Protein AF-A0A7X8D719-F1 (afdb_monomer_lite)

Foldseek 3Di:
DDDDDDDPDDDWDEEEQDPDPDPVVSVVVVVVVVVVTHPYYHYDD

pLDDT: mean 92.59, std 8.51, range [57.47, 98.5]

Sequence (45 aa):
MTASLPLRFPRGLYGITPEWEDTARLLDAIRAAYDGGMQVLQWRR

Radius of gyration: 14.2 Å; chains: 1; bounding box: 35×19×38 Å

Secondary structure (DSSP, 8-state):
--PPPPPSS-SSEEEE----S-HHHHHHHHHHHHHTTEEEEE---

Structure (mmCIF, N/CA/C/O backbone):
data_AF-A0A7X8D719-F1
#
_entry.id   AF-A0A7X8D719-F1
#
loop_
_atom_site.group_PDB
_atom_site.id
_atom_site.type_symbol
_atom_site.label_atom_id
_atom_site.label_alt_id
_atom_site.label_comp_id
_atom_site.label_asym_id
_atom_site.label_entity_id
_atom_site.label_seq_id
_atom_site.pdbx_PDB_ins_code
_atom_site.Cartn_x
_atom_site.Cartn_y
_atom_site.Cartn_z
_atom_site.occupancy
_atom_site.B_iso_or_equiv
_atom_site.auth_seq_id
_atom_site.auth_comp_id
_atom_site.auth_asym_id
_atom_site.auth_atom_id
_atom_site.pdbx_PDB_model_num
ATOM 1 N N . MET A 1 1 ? -21.654 11.858 27.486 1.00 57.47 1 MET A N 1
ATOM 2 C CA . MET A 1 1 ? -21.306 11.681 26.060 1.00 57.47 1 MET A CA 1
ATOM 3 C C . MET A 1 1 ? -19.978 12.380 25.824 1.00 57.47 1 MET A C 1
ATOM 5 O O . MET A 1 1 ? -19.954 13.601 25.787 1.00 57.47 1 MET A O 1
ATOM 9 N N . THR A 1 2 ? -18.863 11.656 25.779 1.00 64.62 2 THR A N 1
ATOM 10 C CA . THR A 1 2 ? -17.562 12.248 25.435 1.00 64.62 2 THR A CA 1
ATOM 11 C C . THR A 1 2 ? -17.436 12.269 23.917 1.00 64.62 2 THR A C 1
ATOM 13 O O . THR A 1 2 ? -17.440 11.223 23.275 1.00 64.62 2 THR A O 1
ATOM 16 N N . ALA A 1 3 ? -17.388 13.462 23.326 1.00 76.50 3 ALA A N 1
ATOM 17 C CA . ALA A 1 3 ? -17.122 13.602 21.901 1.00 76.50 3 ALA A CA 1
ATOM 18 C C . ALA A 1 3 ? -15.682 13.147 21.612 1.00 76.50 3 ALA A C 1
ATOM 20 O O . ALA A 1 3 ? -14.742 13.595 22.270 1.00 76.50 3 ALA A O 1
ATOM 21 N N . SER A 1 4 ? -15.504 12.243 20.648 1.00 82.31 4 SER A N 1
ATOM 22 C CA . SER A 1 4 ? -14.179 11.837 20.180 1.00 82.31 4 SER A CA 1
ATOM 23 C C . SER A 1 4 ? -13.573 12.952 19.335 1.00 82.31 4 SER A C 1
ATOM 25 O O . SER A 1 4 ? -14.149 13.338 18.316 1.00 82.31 4 SER A O 1
ATOM 27 N N . LEU A 1 5 ? -12.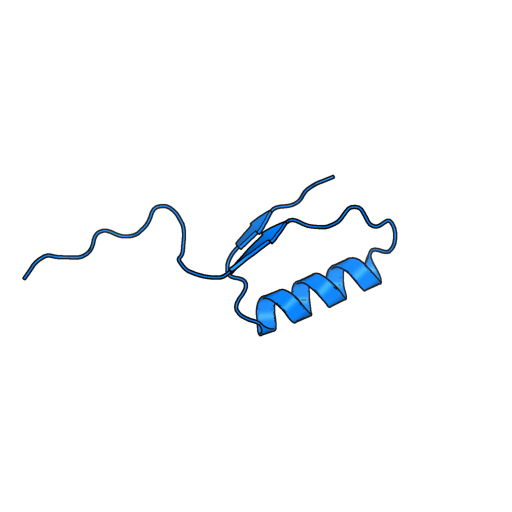409 13.452 19.742 1.00 85.50 5 LEU A N 1
ATOM 28 C CA . LEU A 1 5 ? -11.645 14.398 18.934 1.00 85.50 5 LEU A CA 1
ATOM 29 C C . LEU A 1 5 ? -11.125 13.703 17.662 1.00 85.50 5 LEU A C 1
ATOM 31 O O . LEU A 1 5 ? -10.746 12.528 17.726 1.00 85.50 5 LEU A O 1
ATOM 35 N N . PRO A 1 6 ? -11.091 14.402 16.513 1.00 85.62 6 PRO A N 1
ATOM 36 C CA . PRO A 1 6 ? -10.504 13.861 15.297 1.00 85.62 6 PRO A CA 1
ATOM 37 C C . PRO A 1 6 ? -9.023 13.549 15.527 1.00 85.62 6 PRO A C 1
ATOM 39 O O . PRO A 1 6 ? -8.297 14.306 16.176 1.00 85.62 6 PRO A O 1
ATOM 42 N N . LEU A 1 7 ? -8.569 12.416 14.997 1.00 88.19 7 LEU A N 1
ATOM 43 C CA . LEU A 1 7 ? -7.172 12.026 15.111 1.00 88.19 7 LEU A CA 1
ATOM 44 C C . LEU A 1 7 ? -6.315 12.890 14.189 1.00 88.19 7 LEU A C 1
ATOM 46 O O . LEU A 1 7 ? -6.677 13.133 13.040 1.00 88.19 7 LEU A O 1
ATOM 50 N N . ARG A 1 8 ? -5.130 13.281 14.667 1.00 88.81 8 ARG A N 1
ATOM 51 C CA . ARG A 1 8 ? -4.112 13.929 13.825 1.00 88.81 8 ARG A CA 1
ATOM 52 C C . ARG A 1 8 ? -3.652 13.021 12.680 1.00 88.81 8 ARG A C 1
ATOM 54 O O . ARG A 1 8 ? -3.218 13.514 11.647 1.00 88.81 8 ARG A O 1
ATOM 61 N N . PHE A 1 9 ? -3.728 11.710 12.889 1.00 89.06 9 PHE A N 1
ATOM 62 C CA . PHE A 1 9 ? -3.337 10.699 11.923 1.00 89.06 9 PHE A CA 1
ATOM 63 C C . PHE A 1 9 ? -4.425 9.622 11.833 1.00 89.06 9 PHE A C 1
ATOM 65 O O . PHE A 1 9 ? -4.924 9.196 12.880 1.00 89.06 9 PHE A O 1
ATOM 72 N N . PRO A 1 10 ? -4.827 9.189 10.627 1.00 91.38 10 PRO A N 1
ATOM 73 C CA . PRO A 1 10 ? -5.896 8.209 10.484 1.00 91.38 10 PRO A CA 1
ATOM 74 C C . PRO A 1 10 ? -5.498 6.862 11.100 1.00 91.38 10 PRO A C 1
ATOM 76 O O . PRO A 1 10 ? -4.329 6.478 11.123 1.00 91.38 10 PRO A O 1
ATOM 79 N N . ARG A 1 11 ? -6.493 6.122 11.596 1.00 90.06 11 ARG A N 1
ATOM 80 C CA . ARG A 1 11 ? -6.306 4.715 11.980 1.00 90.06 11 ARG A CA 1
ATOM 81 C C . ARG A 1 11 ? -6.247 3.869 10.718 1.00 90.06 11 ARG A C 1
ATOM 83 O O . ARG A 1 11 ? -6.980 4.137 9.774 1.00 90.06 11 ARG A O 1
ATOM 90 N N . GLY A 1 12 ? -5.446 2.816 10.746 1.00 89.88 12 GLY A N 1
ATOM 91 C CA . GLY A 1 12 ? -5.328 1.873 9.640 1.00 89.88 12 GLY A CA 1
ATOM 92 C C . GLY A 1 12 ? -3.886 1.438 9.449 1.00 89.88 12 GLY A C 1
ATOM 93 O O . GLY A 1 12 ? -3.026 1.729 10.283 1.00 89.88 12 GLY A O 1
ATOM 94 N N . LEU A 1 13 ? -3.632 0.732 8.352 1.00 96.00 13 LEU A N 1
ATOM 95 C CA . LEU A 1 13 ? -2.290 0.287 8.011 1.00 96.00 13 LEU A CA 1
ATOM 96 C C . LEU A 1 13 ? -1.456 1.473 7.489 1.00 96.00 13 LEU A C 1
ATOM 98 O O . LEU A 1 13 ? -1.900 2.238 6.627 1.00 96.00 13 LEU A O 1
ATOM 102 N N . TYR A 1 14 ? -0.250 1.613 8.041 1.00 96.31 14 TYR A N 1
ATOM 103 C CA . TYR A 1 14 ? 0.762 2.589 7.645 1.00 96.31 14 TYR A CA 1
ATOM 104 C C . TYR A 1 14 ? 1.832 1.892 6.805 1.00 96.31 14 TYR A C 1
ATOM 106 O O . TYR A 1 14 ? 2.535 1.018 7.312 1.00 96.31 14 TYR A O 1
ATOM 114 N N . GLY A 1 15 ? 1.937 2.250 5.527 1.00 96.62 15 GLY A N 1
ATOM 115 C CA . GLY A 1 15 ? 2.930 1.691 4.614 1.00 96.62 15 GLY A CA 1
ATOM 116 C C . GLY A 1 15 ? 4.124 2.615 4.413 1.00 96.62 15 GLY A C 1
ATOM 117 O O . GLY A 1 15 ? 3.986 3.836 4.410 1.00 96.62 15 GLY A O 1
ATOM 118 N N . ILE A 1 16 ? 5.293 2.020 4.192 1.00 97.06 16 ILE A N 1
ATOM 119 C CA . ILE A 1 16 ? 6.524 2.712 3.797 1.00 97.06 16 ILE A CA 1
ATOM 120 C C . ILE A 1 16 ? 7.006 2.059 2.504 1.00 97.06 16 ILE A C 1
ATOM 122 O O . ILE A 1 16 ? 7.085 0.830 2.441 1.00 97.06 16 ILE A O 1
ATOM 126 N N . THR A 1 17 ? 7.308 2.848 1.471 1.00 96.75 17 THR A N 1
ATOM 127 C CA . THR A 1 17 ? 7.768 2.280 0.196 1.00 96.75 17 THR A CA 1
ATOM 128 C C . THR A 1 17 ? 9.117 1.567 0.358 1.00 96.75 17 THR A C 1
ATOM 130 O O . THR A 1 17 ? 10.021 2.107 1.003 1.00 96.75 17 THR A O 1
ATOM 133 N N . PRO A 1 18 ? 9.282 0.359 -0.214 1.00 95.06 18 PRO A N 1
ATOM 134 C CA . PRO A 1 18 ? 10.589 -0.271 -0.325 1.00 95.06 18 PRO A CA 1
ATOM 135 C C . PRO A 1 18 ? 11.451 0.467 -1.356 1.00 95.06 18 PRO A C 1
ATOM 137 O O . PRO A 1 18 ? 10.943 1.167 -2.230 1.00 95.06 18 PRO A O 1
ATOM 140 N N . GLU A 1 19 ? 12.762 0.269 -1.275 1.00 94.56 19 GLU A N 1
ATOM 141 C CA . GLU A 1 19 ? 13.710 0.815 -2.245 1.00 94.56 19 GLU A CA 1
ATOM 142 C C . GLU A 1 19 ? 13.824 -0.134 -3.444 1.00 94.56 19 GLU A C 1
ATOM 144 O O . GLU A 1 19 ? 14.619 -1.073 -3.441 1.00 94.56 19 GLU A O 1
ATOM 149 N N . TRP A 1 20 ? 12.954 0.067 -4.436 1.00 95.06 20 TRP A N 1
ATOM 150 C CA . TRP A 1 20 ? 12.910 -0.702 -5.681 1.00 95.06 20 TRP A CA 1
ATOM 151 C C . TRP A 1 20 ? 13.045 0.225 -6.890 1.00 95.06 20 TRP A C 1
ATOM 153 O O . TRP A 1 20 ? 12.398 1.266 -6.955 1.00 95.06 20 TRP A O 1
ATOM 163 N N . GLU A 1 21 ? 13.831 -0.202 -7.876 1.00 94.38 21 GLU A N 1
ATOM 164 C CA . GLU A 1 21 ? 14.004 0.514 -9.150 1.00 94.38 21 GLU A CA 1
ATOM 165 C C . GLU A 1 21 ? 12.828 0.279 -10.121 1.00 94.38 21 GLU A C 1
ATOM 167 O O . GLU A 1 21 ? 12.526 1.105 -10.982 1.00 94.38 21 GLU A O 1
ATOM 172 N N . ASP A 1 22 ? 12.124 -0.848 -9.977 1.00 97.19 22 ASP A N 1
ATOM 173 C CA . ASP A 1 22 ? 10.976 -1.196 -10.815 1.00 97.19 22 ASP A CA 1
ATOM 174 C C . ASP A 1 22 ? 9.717 -0.443 -10.360 1.00 97.19 22 ASP A C 1
ATOM 176 O O . ASP A 1 22 ? 9.041 -0.814 -9.393 1.00 97.19 22 ASP A O 1
ATOM 180 N N . THR A 1 23 ? 9.394 0.626 -11.091 1.00 95.94 23 THR A N 1
ATOM 181 C CA . THR A 1 23 ? 8.234 1.481 -10.803 1.00 95.94 23 THR A CA 1
ATOM 182 C C . THR A 1 23 ? 6.910 0.732 -10.943 1.00 95.94 23 THR A C 1
ATOM 184 O O . THR A 1 23 ? 6.001 0.960 -10.146 1.00 95.94 23 THR A O 1
ATOM 187 N N . ALA A 1 24 ? 6.776 -0.162 -11.928 1.00 98.12 24 ALA A N 1
ATOM 188 C CA . ALA A 1 24 ? 5.524 -0.882 -12.151 1.00 98.12 24 ALA A CA 1
ATOM 189 C C . ALA A 1 24 ? 5.234 -1.806 -10.965 1.00 98.12 24 ALA A C 1
ATOM 191 O O . ALA A 1 24 ? 4.166 -1.736 -10.356 1.00 98.12 24 ALA A O 1
ATOM 192 N N . ARG A 1 25 ? 6.252 -2.562 -10.546 1.00 97.88 25 ARG A N 1
ATOM 193 C CA . ARG A 1 25 ? 6.173 -3.425 -9.367 1.00 97.88 25 ARG A CA 1
ATOM 194 C C . ARG A 1 25 ? 5.876 -2.644 -8.085 1.00 97.88 25 ARG A C 1
ATOM 196 O O . ARG A 1 25 ? 5.119 -3.121 -7.238 1.00 97.88 25 ARG A O 1
ATOM 203 N N . LEU A 1 26 ? 6.468 -1.460 -7.919 1.00 97.50 26 LEU A N 1
ATOM 204 C CA . LEU A 1 26 ? 6.202 -0.605 -6.762 1.00 97.50 26 LEU A CA 1
ATOM 205 C C . LEU A 1 26 ? 4.731 -0.170 -6.715 1.00 97.50 26 LEU A C 1
ATOM 207 O O . LEU A 1 26 ? 4.098 -0.252 -5.662 1.00 97.50 26 LEU A O 1
ATOM 211 N N . LEU A 1 27 ? 4.177 0.258 -7.850 1.00 97.75 27 LEU A N 1
ATOM 212 C CA . LEU A 1 27 ? 2.778 0.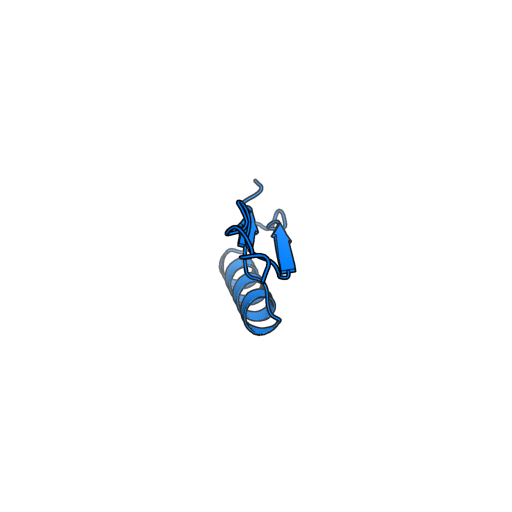676 -7.941 1.00 97.75 27 LEU A CA 1
ATOM 213 C C . LEU A 1 27 ? 1.811 -0.482 -7.668 1.00 97.75 27 LEU A C 1
ATOM 215 O O . LEU A 1 27 ? 0.815 -0.284 -6.969 1.00 97.75 27 LEU A O 1
ATOM 219 N N . ASP A 1 28 ? 2.116 -1.681 -8.161 1.00 98.50 28 ASP A N 1
ATOM 220 C CA . ASP A 1 28 ? 1.298 -2.870 -7.914 1.00 98.50 28 ASP A CA 1
ATOM 221 C C . ASP A 1 28 ? 1.286 -3.248 -6.427 1.00 98.50 28 ASP A C 1
ATOM 223 O O . ASP A 1 28 ? 0.227 -3.522 -5.860 1.00 98.50 28 ASP A O 1
ATOM 227 N N . ALA A 1 29 ? 2.438 -3.173 -5.752 1.00 97.81 29 ALA A N 1
ATOM 228 C CA . ALA A 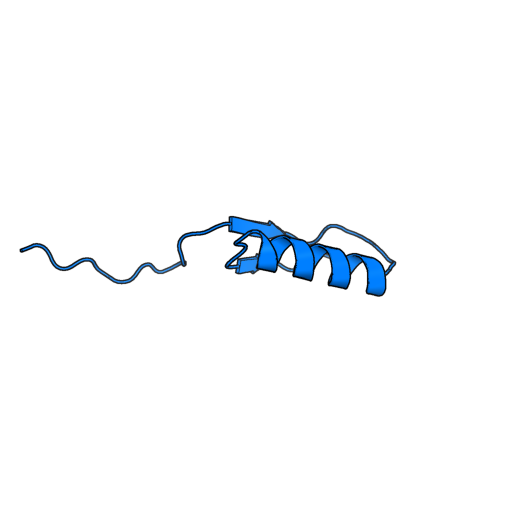1 29 ? 2.527 -3.416 -4.314 1.00 97.81 29 ALA A CA 1
ATOM 229 C C . ALA A 1 29 ? 1.761 -2.366 -3.489 1.00 97.81 29 ALA A C 1
ATOM 231 O O . ALA A 1 29 ? 1.085 -2.714 -2.520 1.00 97.81 29 ALA A O 1
ATOM 232 N N . ILE A 1 30 ? 1.826 -1.089 -3.883 1.00 97.50 30 ILE A N 1
ATOM 233 C CA . ILE A 1 30 ? 1.070 -0.011 -3.229 1.00 97.50 30 ILE A CA 1
ATOM 234 C C . ILE A 1 30 ? -0.438 -0.242 -3.377 1.00 97.50 30 ILE A C 1
ATOM 236 O O . ILE A 1 30 ? -1.168 -0.079 -2.398 1.00 97.50 30 ILE A O 1
ATOM 240 N N . ARG A 1 31 ? -0.908 -0.649 -4.564 1.00 98.25 31 ARG A N 1
ATOM 241 C CA . ARG A 1 31 ? -2.324 -0.982 -4.797 1.00 98.25 31 ARG A CA 1
ATOM 242 C C . ARG A 1 31 ? -2.776 -2.154 -3.941 1.00 98.25 31 ARG A C 1
ATOM 244 O O . ARG A 1 31 ? -3.762 -2.022 -3.227 1.00 98.25 31 ARG A O 1
ATOM 251 N N . ALA A 1 32 ? -2.010 -3.242 -3.922 1.00 98.31 32 ALA A N 1
ATOM 252 C CA . ALA A 1 32 ? -2.327 -4.393 -3.083 1.00 98.31 32 ALA A CA 1
ATOM 253 C C . ALA A 1 32 ? -2.390 -4.024 -1.587 1.00 98.31 32 ALA A C 1
ATOM 255 O O . ALA A 1 32 ? -3.275 -4.482 -0.868 1.00 98.31 32 ALA A O 1
ATOM 256 N N . ALA A 1 33 ? -1.486 -3.161 -1.109 1.00 97.50 33 ALA A N 1
ATOM 257 C CA . ALA A 1 33 ? -1.515 -2.675 0.269 1.00 97.50 33 ALA A CA 1
ATOM 258 C C . ALA A 1 33 ? -2.734 -1.779 0.551 1.00 97.50 33 ALA A C 1
ATOM 260 O O . ALA A 1 33 ? -3.331 -1.887 1.623 1.00 97.50 33 ALA A O 1
ATOM 261 N N . TYR A 1 34 ? -3.117 -0.917 -0.396 1.00 97.06 34 TYR A N 1
ATOM 262 C CA . TYR A 1 34 ? -4.331 -0.100 -0.310 1.00 97.06 34 TYR A CA 1
ATOM 263 C C . TYR A 1 34 ? -5.587 -0.971 -0.213 1.00 97.06 34 TYR A C 1
ATOM 265 O O . TYR A 1 34 ? -6.370 -0.799 0.722 1.00 97.06 34 TYR A O 1
ATOM 273 N N . ASP A 1 35 ? -5.717 -1.964 -1.093 1.00 98.00 35 ASP A N 1
ATOM 274 C CA . ASP A 1 35 ? -6.824 -2.926 -1.073 1.00 98.00 35 ASP A CA 1
ATOM 275 C C . ASP A 1 35 ? -6.838 -3.744 0.234 1.00 98.00 35 ASP A C 1
ATOM 277 O O . ASP A 1 35 ? -7.896 -4.105 0.747 1.00 98.00 35 ASP A O 1
ATOM 281 N N . GLY A 1 36 ? -5.660 -3.973 0.825 1.00 96.12 36 GLY A N 1
ATOM 282 C CA . GLY A 1 36 ? -5.476 -4.588 2.141 1.00 96.12 36 GLY A CA 1
ATOM 283 C C . GLY A 1 36 ? -5.739 -3.671 3.346 1.00 96.12 36 GLY A C 1
ATOM 284 O O . GLY A 1 36 ? -5.556 -4.103 4.485 1.00 96.12 36 GLY A O 1
ATOM 285 N N . GLY A 1 37 ? -6.158 -2.419 3.139 1.00 96.44 37 GLY A N 1
ATOM 286 C CA . GLY A 1 37 ? -6.521 -1.488 4.213 1.00 96.44 37 GLY A CA 1
ATOM 287 C C . GLY A 1 37 ? -5.435 -0.484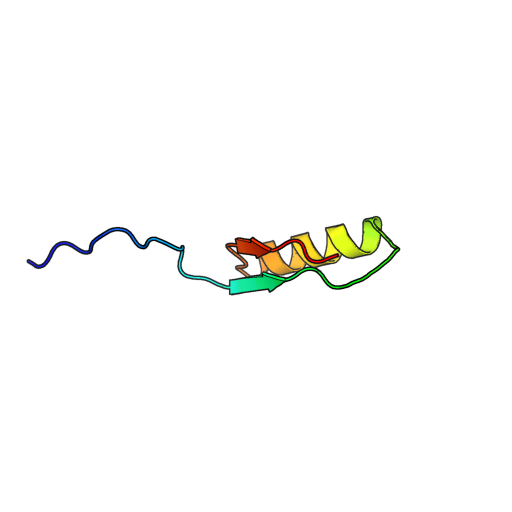 4.609 1.00 96.44 37 GLY A C 1
ATOM 288 O O . GLY A 1 37 ? -5.544 0.153 5.664 1.00 96.44 37 GLY A O 1
ATOM 289 N N . MET A 1 38 ? -4.395 -0.300 3.791 1.00 97.62 38 MET A N 1
ATOM 290 C CA . MET A 1 38 ? -3.457 0.814 3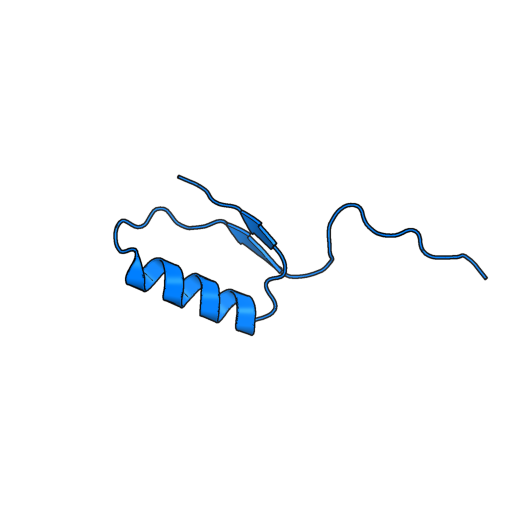.952 1.00 97.62 38 MET A CA 1
ATOM 291 C C . MET A 1 38 ? -4.188 2.145 3.795 1.00 97.62 38 MET A C 1
ATOM 293 O O . MET A 1 38 ? -4.862 2.388 2.799 1.00 97.62 38 MET A O 1
ATOM 297 N N . GLN A 1 39 ? -4.051 3.009 4.798 1.00 96.56 39 GLN A N 1
ATOM 298 C CA . GLN A 1 39 ? -4.679 4.334 4.823 1.00 96.56 39 GLN A CA 1
ATOM 299 C C . GLN A 1 39 ? -3.664 5.458 4.649 1.00 96.56 39 GLN A C 1
ATOM 301 O O . GLN A 1 39 ? -4.036 6.565 4.269 1.00 96.56 39 GLN A O 1
ATOM 306 N N . VAL A 1 40 ? -2.384 5.184 4.911 1.00 96.75 40 VAL A N 1
ATOM 307 C CA . VAL A 1 40 ? -1.312 6.155 4.701 1.00 96.75 40 VAL A CA 1
ATOM 308 C C . VAL A 1 40 ? -0.097 5.476 4.099 1.00 96.75 40 VAL A C 1
ATOM 310 O O . VAL A 1 40 ? 0.314 4.411 4.555 1.00 96.75 40 VAL A O 1
ATOM 313 N N . LEU A 1 41 ? 0.478 6.133 3.095 1.00 97.06 41 LEU A N 1
ATOM 314 C CA . LEU A 1 41 ? 1.716 5.746 2.441 1.00 97.06 41 LEU A CA 1
ATOM 315 C C . LEU A 1 41 ? 2.784 6.809 2.714 1.00 97.06 41 LEU A C 1
ATOM 317 O O . LEU A 1 41 ? 2.604 7.978 2.372 1.00 97.06 41 LEU A O 1
ATOM 321 N N . GLN A 1 42 ? 3.912 6.394 3.279 1.00 96.44 42 GLN A N 1
ATOM 322 C CA . GLN A 1 42 ? 5.130 7.189 3.324 1.00 96.44 42 GLN A CA 1
ATOM 323 C C . GLN A 1 42 ? 6.039 6.807 2.160 1.00 96.44 42 GLN A C 1
ATOM 325 O O . GLN A 1 42 ? 6.447 5.654 2.015 1.00 96.44 42 GLN A O 1
ATOM 330 N N . TRP A 1 43 ? 6.423 7.813 1.381 1.00 95.44 43 TRP A N 1
ATOM 331 C CA . TRP A 1 43 ? 7.489 7.674 0.404 1.00 95.44 43 TRP A CA 1
ATOM 332 C C . TRP A 1 43 ? 8.852 7.671 1.105 1.00 95.44 43 TRP A C 1
ATOM 334 O O . TRP A 1 43 ? 9.199 8.617 1.817 1.00 95.44 43 T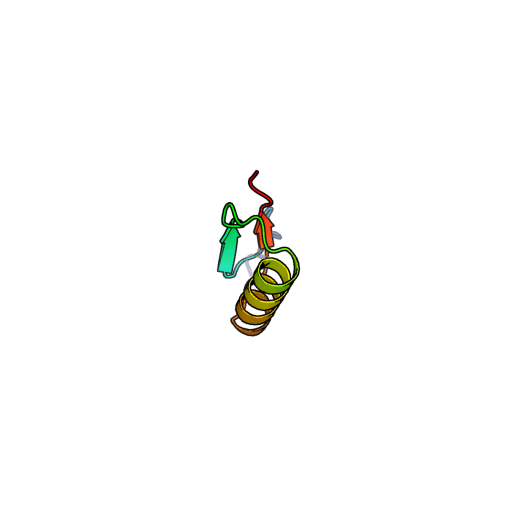RP A O 1
ATOM 344 N N . ARG A 1 44 ? 9.620 6.604 0.900 1.00 93.81 44 ARG A N 1
ATOM 345 C CA . ARG A 1 44 ? 11.018 6.458 1.305 1.00 93.81 44 ARG A CA 1
ATOM 346 C C . ARG A 1 44 ? 11.849 6.173 0.058 1.00 93.81 44 ARG A C 1
ATOM 348 O O . ARG A 1 44 ? 11.573 5.209 -0.655 1.00 93.81 44 ARG A O 1
ATOM 355 N N . ARG A 1 45 ? 12.848 7.022 -0.163 1.00 81.62 45 ARG A N 1
ATOM 356 C CA . ARG A 1 45 ? 13.916 6.864 -1.146 1.00 81.62 45 ARG A CA 1
ATOM 357 C C . ARG A 1 45 ? 15.248 6.978 -0.426 1.00 81.62 45 ARG A C 1
ATOM 359 O O . ARG A 1 45 ? 15.268 7.675 0.616 1.00 81.62 45 ARG A O 1
#